Protein AF-A0A7G1KML9-F1 (afdb_monomer_lite)

InterPro domains:
  IPR036388 Winged helix-like DNA-binding domain superfamily [G3DSA:1.10.10.10] (1-49)

Secondary structure (DSSP, 8-state):
-EEE-SSS-EEEETTEE----SHHHHHHHHHHHHTTTSPPPHHHHHSPPP-

pLDDT: mean 91.12, std 10.5, range [53.16, 97.81]

Sequence (51 aa):
MRVGVLGPLEVECGARIVAIGGARMRAVLIRLALGAGTVVPVAALCESPVR

Structure (mmCIF, N/CA/C/O backbone):
data_AF-A0A7G1KML9-F1
#
_entry.id   AF-A0A7G1KML9-F1
#
loop_
_atom_site.group_PDB
_atom_site.id
_atom_site.type_symbol
_atom_site.label_atom_id
_atom_site.label_alt_id
_atom_site.label_comp_id
_atom_site.label_asym_id
_atom_site.label_entity_id
_atom_site.label_seq_id
_atom_site.pdbx_PDB_ins_code
_atom_site.Cartn_x
_atom_site.Cartn_y
_atom_site.Cartn_z
_atom_site.occupancy
_atom_site.B_iso_or_equiv
_atom_site.auth_seq_id
_atom_site.auth_comp_id
_atom_site.auth_asym_id
_atom_site.auth_atom_id
_atom_site.pdbx_PDB_model_num
ATOM 1 N N . MET A 1 1 ? -8.099 5.977 6.697 1.00 89.88 1 MET A N 1
ATOM 2 C CA . MET A 1 1 ? -7.333 5.054 5.833 1.00 89.88 1 MET A CA 1
ATOM 3 C C . MET A 1 1 ? -6.128 4.587 6.624 1.00 89.88 1 MET A C 1
ATOM 5 O O . MET A 1 1 ? -5.514 5.427 7.272 1.00 89.88 1 MET A O 1
ATOM 9 N N . ARG A 1 2 ? -5.817 3.291 6.609 1.00 95.06 2 ARG A N 1
ATOM 10 C CA . ARG A 1 2 ? -4.666 2.702 7.305 1.00 95.06 2 ARG A CA 1
ATOM 11 C C . ARG A 1 2 ? -3.854 1.862 6.323 1.00 95.06 2 ARG A C 1
ATOM 13 O O . ARG A 1 2 ? -4.435 1.176 5.485 1.00 95.06 2 ARG A O 1
ATOM 20 N N . VAL A 1 3 ? -2.529 1.943 6.425 1.00 96.75 3 VAL A N 1
ATOM 21 C CA . VAL A 1 3 ? -1.593 1.169 5.600 1.00 96.75 3 VAL A CA 1
ATOM 22 C C . VAL A 1 3 ? -0.633 0.425 6.523 1.00 96.75 3 VAL A C 1
ATOM 24 O O . VAL A 1 3 ? 0.048 1.048 7.335 1.00 96.75 3 VAL A O 1
ATOM 27 N N . GLY A 1 4 ? -0.612 -0.902 6.422 1.00 96.50 4 GLY A N 1
ATOM 28 C CA . GLY A 1 4 ? 0.314 -1.781 7.132 1.00 96.50 4 GLY A CA 1
ATOM 29 C C . GLY A 1 4 ? 1.431 -2.249 6.203 1.00 96.50 4 GLY A C 1
ATOM 30 O O . GLY A 1 4 ? 1.160 -2.683 5.085 1.00 96.50 4 GLY A O 1
ATOM 31 N N . VAL A 1 5 ? 2.685 -2.142 6.654 1.00 95.44 5 VAL A N 1
ATOM 32 C CA . VAL A 1 5 ? 3.880 -2.533 5.872 1.00 95.44 5 VAL A CA 1
ATOM 33 C C . VAL A 1 5 ? 4.843 -3.453 6.631 1.00 95.44 5 VAL A C 1
ATOM 35 O O . VAL A 1 5 ? 5.873 -3.842 6.092 1.00 95.44 5 VAL A O 1
ATOM 38 N N . LEU A 1 6 ? 4.524 -3.824 7.875 1.00 94.12 6 LEU A N 1
ATOM 39 C CA . LEU A 1 6 ? 5.331 -4.739 8.698 1.00 94.12 6 LEU A CA 1
ATOM 40 C C . LEU A 1 6 ? 4.986 -6.208 8.396 1.00 94.12 6 LEU A C 1
ATOM 42 O O . LEU A 1 6 ? 4.709 -6.999 9.292 1.00 94.12 6 LEU A O 1
ATOM 46 N N . GLY A 1 7 ? 4.938 -6.538 7.109 1.00 90.31 7 GLY A N 1
ATOM 47 C CA . GLY A 1 7 ? 4.390 -7.773 6.563 1.00 90.31 7 GLY A CA 1
ATOM 48 C C . GLY A 1 7 ? 3.964 -7.556 5.108 1.00 90.31 7 GLY A C 1
ATOM 49 O O . GLY A 1 7 ? 4.442 -6.617 4.462 1.00 90.31 7 GLY A O 1
ATOM 50 N N . PRO A 1 8 ? 3.062 -8.389 4.564 1.00 91.94 8 PRO A N 1
ATOM 51 C CA . PRO A 1 8 ? 2.399 -8.083 3.302 1.00 91.94 8 PRO A CA 1
ATOM 52 C C . PRO A 1 8 ? 1.737 -6.699 3.350 1.00 91.94 8 PRO A C 1
ATOM 54 O O . PRO A 1 8 ? 1.301 -6.247 4.406 1.00 91.94 8 PRO A O 1
ATOM 57 N N . LEU A 1 9 ? 1.649 -6.022 2.201 1.00 95.88 9 LEU A N 1
ATOM 58 C CA . LEU A 1 9 ? 0.963 -4.733 2.141 1.00 95.88 9 LEU A CA 1
ATOM 59 C C . LEU A 1 9 ? -0.527 -4.919 2.448 1.00 95.88 9 LEU A C 1
ATOM 61 O O . LEU A 1 9 ? -1.244 -5.558 1.676 1.00 95.88 9 LEU A O 1
ATOM 65 N N . GLU A 1 10 ? -0.983 -4.273 3.514 1.00 96.94 10 GLU A N 1
ATOM 66 C CA . GLU A 1 10 ? -2.385 -4.226 3.922 1.00 96.94 10 GLU A CA 1
ATOM 67 C C . GLU A 1 10 ? -2.908 -2.796 3.801 1.00 96.94 10 GLU A C 1
ATOM 69 O O . GLU A 1 10 ? -2.289 -1.852 4.297 1.00 96.94 10 GLU A O 1
ATOM 74 N N . VAL A 1 11 ? -4.053 -2.621 3.137 1.00 97.56 11 VAL A N 1
ATOM 75 C CA . VAL A 1 11 ? -4.704 -1.314 2.989 1.00 97.56 11 VAL A CA 1
ATOM 76 C C . VAL A 1 11 ? -6.148 -1.414 3.446 1.00 97.56 11 VAL A C 1
ATOM 78 O O . VAL A 1 11 ? -6.930 -2.194 2.906 1.00 97.56 11 VAL A O 1
ATOM 81 N N . GLU A 1 12 ? -6.504 -0.578 4.414 1.00 97.81 12 GLU A N 1
ATOM 82 C CA . GLU A 1 12 ? -7.846 -0.488 4.974 1.00 97.81 12 GLU A CA 1
ATOM 83 C C . GLU A 1 12 ? -8.430 0.913 4.749 1.00 97.81 12 GLU A C 1
ATOM 85 O O . GLU A 1 12 ? -7.811 1.948 5.043 1.00 97.81 12 GLU A O 1
ATOM 90 N N . CYS A 1 13 ? -9.659 0.955 4.238 1.00 96.50 13 CYS A N 1
ATOM 91 C CA . C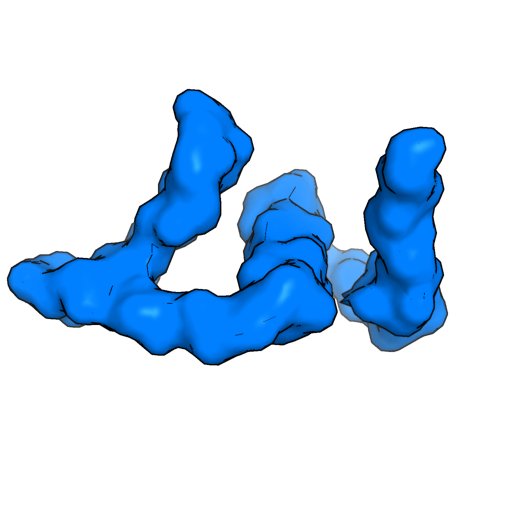YS A 1 13 ? -10.434 2.176 4.071 1.00 96.50 13 CYS A CA 1
ATOM 92 C C . CYS A 1 13 ? -11.805 2.016 4.737 1.00 96.50 13 CYS A C 1
ATOM 94 O O . CYS A 1 13 ? -12.694 1.342 4.212 1.00 96.50 13 CYS A O 1
ATOM 96 N N . GLY A 1 14 ? -11.966 2.615 5.920 1.00 95.06 14 GLY A N 1
ATOM 97 C CA . GLY A 1 14 ? -13.126 2.344 6.769 1.00 95.06 14 GLY A CA 1
ATOM 98 C C . GLY A 1 14 ? -13.093 0.887 7.220 1.00 95.06 14 GLY A C 1
ATOM 99 O O . GLY A 1 14 ? -12.073 0.453 7.723 1.00 95.06 14 GLY A 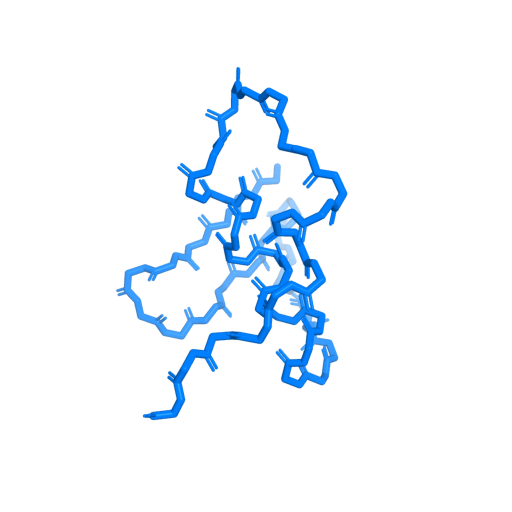O 1
ATOM 100 N N . ALA A 1 15 ? -14.166 0.134 6.979 1.00 94.81 15 ALA A N 1
ATOM 101 C CA . ALA A 1 15 ? -14.251 -1.296 7.299 1.00 94.81 15 ALA A CA 1
ATOM 102 C C . ALA A 1 15 ? -13.863 -2.226 6.128 1.00 94.81 15 ALA A C 1
ATOM 104 O O . ALA A 1 15 ? -14.165 -3.418 6.157 1.00 94.81 15 ALA A O 1
ATOM 105 N N . ARG A 1 16 ? -13.280 -1.694 5.043 1.00 96.56 16 ARG A N 1
ATOM 106 C CA . ARG A 1 16 ? -12.966 -2.472 3.833 1.00 96.56 16 ARG A CA 1
ATOM 107 C C . ARG A 1 16 ? -11.468 -2.661 3.662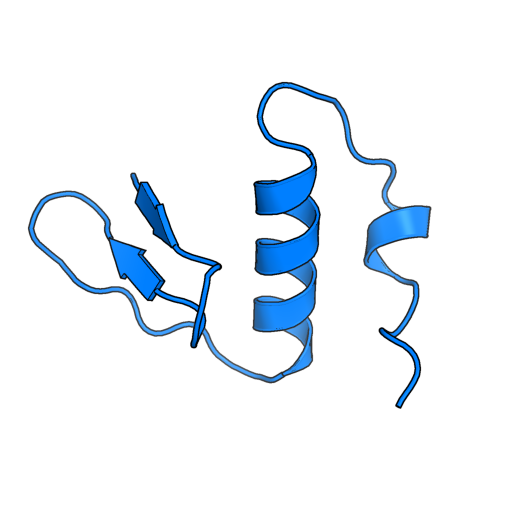 1.00 96.56 16 ARG A C 1
ATOM 109 O O . ARG A 1 16 ? -10.724 -1.681 3.617 1.00 96.56 16 ARG A O 1
ATOM 116 N N . ILE A 1 17 ? -11.067 -3.911 3.443 1.00 96.06 17 ILE A N 1
ATOM 117 C CA . ILE A 1 17 ? -9.747 -4.247 2.909 1.00 96.06 17 ILE A CA 1
ATOM 118 C C . ILE A 1 17 ? -9.740 -3.963 1.408 1.00 96.06 17 ILE A C 1
ATOM 120 O O . ILE A 1 17 ? -10.617 -4.416 0.669 1.00 96.06 17 ILE A O 1
ATOM 124 N N . VAL A 1 18 ? -8.758 -3.187 0.961 1.00 96.94 18 VAL A N 1
ATOM 125 C CA . VAL A 1 18 ? -8.621 -2.754 -0.429 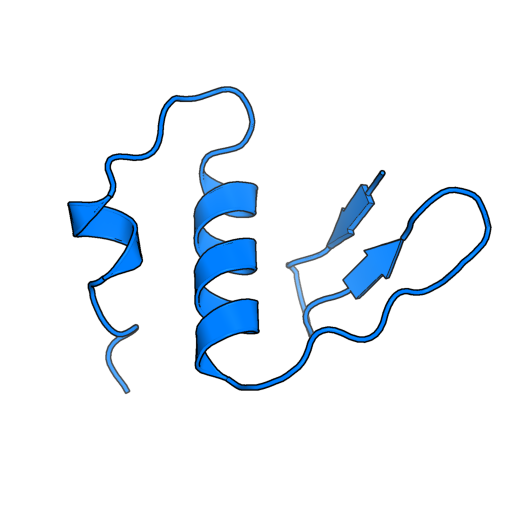1.00 96.94 18 VAL A CA 1
ATOM 126 C C . VAL A 1 18 ? -7.492 -3.533 -1.089 1.00 96.94 18 VAL A C 1
ATOM 128 O O . VAL A 1 18 ? -6.333 -3.440 -0.688 1.00 96.94 18 VAL A O 1
ATOM 131 N N . ALA A 1 19 ? -7.826 -4.285 -2.137 1.00 95.94 19 ALA A N 1
ATOM 132 C CA . ALA A 1 19 ? -6.831 -4.980 -2.939 1.00 95.94 19 ALA A CA 1
ATOM 133 C C . ALA A 1 19 ? -6.000 -3.979 -3.753 1.00 95.94 19 ALA A C 1
ATOM 135 O O . ALA A 1 19 ? -6.537 -3.131 -4.467 1.00 95.94 19 ALA A O 1
ATOM 136 N N . ILE A 1 20 ? -4.678 -4.115 -3.676 1.00 95.75 20 ILE A N 1
ATOM 137 C CA . ILE A 1 20 ? -3.734 -3.284 -4.420 1.00 95.75 20 ILE A CA 1
ATOM 138 C C . ILE A 1 20 ? -3.135 -4.108 -5.560 1.00 95.75 20 ILE A C 1
ATOM 140 O O . ILE A 1 20 ? -2.449 -5.117 -5.345 1.00 95.75 20 ILE A O 1
ATOM 144 N N . GLY A 1 21 ? -3.405 -3.667 -6.787 1.00 92.38 21 GLY A N 1
ATOM 145 C CA . GLY A 1 21 ? -2.916 -4.319 -7.996 1.00 92.38 21 GLY A CA 1
ATOM 146 C C . GLY A 1 21 ? -1.393 -4.264 -8.113 1.00 92.38 21 GLY A C 1
ATOM 147 O O . GLY A 1 21 ? -0.773 -3.314 -7.652 1.00 92.38 21 GLY A O 1
ATOM 148 N N . GLY A 1 22 ? -0.807 -5.271 -8.768 1.00 93.31 22 GLY A N 1
ATOM 149 C CA . GLY A 1 22 ? 0.574 -5.285 -9.270 1.00 93.31 22 GLY A CA 1
ATOM 150 C C . GLY A 1 22 ? 1.712 -5.102 -8.252 1.00 93.31 22 GLY A C 1
ATOM 151 O O . GLY A 1 22 ? 1.584 -4.495 -7.197 1.00 93.31 22 GLY A O 1
ATOM 152 N N . ALA A 1 23 ? 2.905 -5.592 -8.586 1.00 92.06 23 ALA A N 1
ATOM 153 C CA . ALA A 1 23 ? 4.076 -5.381 -7.729 1.00 92.06 23 ALA A CA 1
ATOM 154 C C . ALA A 1 23 ? 4.483 -3.896 -7.656 1.00 92.06 23 ALA A C 1
ATOM 156 O O . ALA A 1 23 ? 4.802 -3.395 -6.581 1.00 92.06 23 ALA A O 1
ATOM 157 N N . ARG A 1 24 ? 4.414 -3.172 -8.784 1.00 91.94 24 ARG A N 1
ATOM 158 C CA . ARG A 1 24 ? 4.837 -1.764 -8.867 1.00 91.94 24 ARG A CA 1
ATOM 159 C C . ARG A 1 24 ? 3.962 -0.831 -8.029 1.00 91.94 24 ARG A C 1
ATOM 161 O O . ARG A 1 24 ? 4.494 -0.035 -7.267 1.00 91.94 24 ARG A O 1
ATOM 168 N N . MET A 1 25 ? 2.639 -0.930 -8.140 1.00 94.19 25 MET A N 1
ATOM 169 C CA . MET A 1 25 ? 1.732 -0.061 -7.381 1.00 94.19 25 MET A CA 1
ATOM 170 C C . MET A 1 25 ? 1.805 -0.352 -5.874 1.00 94.19 25 MET A C 1
ATOM 172 O O . MET A 1 25 ? 1.812 0.587 -5.080 1.00 94.19 25 MET A O 1
ATOM 176 N N . ARG A 1 26 ? 1.991 -1.619 -5.473 1.00 94.88 26 ARG A N 1
ATOM 177 C CA . ARG A 1 26 ? 2.310 -1.964 -4.078 1.00 94.88 26 ARG A CA 1
ATOM 178 C C . ARG A 1 26 ? 3.623 -1.340 -3.601 1.00 94.88 26 ARG A C 1
ATOM 180 O O . ARG A 1 26 ? 3.646 -0.762 -2.522 1.00 94.88 26 ARG A O 1
ATOM 187 N N . ALA A 1 27 ? 4.689 -1.405 -4.400 1.00 93.56 27 ALA A N 1
ATOM 188 C CA . ALA A 1 27 ? 5.979 -0.809 -4.048 1.00 93.56 27 ALA A CA 1
ATOM 189 C C . ALA A 1 27 ? 5.888 0.717 -3.860 1.00 93.56 27 ALA A C 1
ATOM 191 O O . ALA A 1 27 ? 6.427 1.249 -2.892 1.00 93.56 27 ALA A O 1
ATOM 192 N N . VAL A 1 28 ? 5.150 1.409 -4.736 1.00 94.50 28 VAL A N 1
ATOM 193 C CA . VAL A 1 28 ? 4.896 2.854 -4.607 1.00 94.50 28 VAL A CA 1
ATOM 194 C C . VAL A 1 28 ? 4.161 3.164 -3.301 1.00 94.50 28 VAL A C 1
ATOM 196 O O . VAL A 1 28 ? 4.585 4.045 -2.558 1.00 94.50 28 VAL A O 1
ATOM 199 N N . LEU A 1 29 ? 3.102 2.416 -2.979 1.00 95.25 29 LEU A N 1
ATOM 200 C CA . LEU A 1 29 ? 2.356 2.594 -1.728 1.00 95.25 29 LEU A CA 1
ATOM 201 C C . LEU A 1 29 ? 3.215 2.342 -0.487 1.00 95.25 29 LEU A C 1
ATOM 203 O O . LEU A 1 29 ? 3.131 3.111 0.467 1.00 95.25 29 LEU A O 1
ATOM 207 N N . ILE A 1 30 ? 4.071 1.317 -0.510 1.00 94.94 30 ILE A N 1
ATOM 208 C CA . ILE A 1 30 ? 5.017 1.045 0.579 1.00 94.94 30 ILE A CA 1
ATOM 209 C C . ILE A 1 30 ? 5.972 2.229 0.756 1.00 94.94 30 ILE A C 1
ATOM 211 O O . ILE A 1 30 ? 6.146 2.707 1.874 1.00 94.94 30 ILE A O 1
ATOM 215 N N . ARG A 1 31 ? 6.551 2.756 -0.332 1.00 94.31 31 ARG A N 1
ATOM 216 C CA . ARG A 1 31 ? 7.463 3.908 -0.254 1.00 94.31 31 ARG A CA 1
ATOM 217 C C . ARG A 1 31 ? 6.768 5.145 0.322 1.00 94.31 31 ARG A C 1
ATOM 219 O O . ARG A 1 31 ? 7.357 5.829 1.153 1.00 94.31 31 ARG A O 1
ATOM 226 N N . LEU A 1 32 ? 5.523 5.408 -0.075 1.00 95.38 32 LEU A N 1
ATOM 227 C CA . LEU A 1 32 ? 4.728 6.509 0.477 1.00 95.38 32 LEU A CA 1
ATOM 228 C C . LEU A 1 32 ? 4.406 6.306 1.962 1.00 95.38 32 LEU A C 1
ATOM 230 O O . LEU A 1 32 ? 4.486 7.256 2.734 1.00 95.38 32 LEU A O 1
ATOM 234 N N . ALA A 1 33 ? 4.084 5.07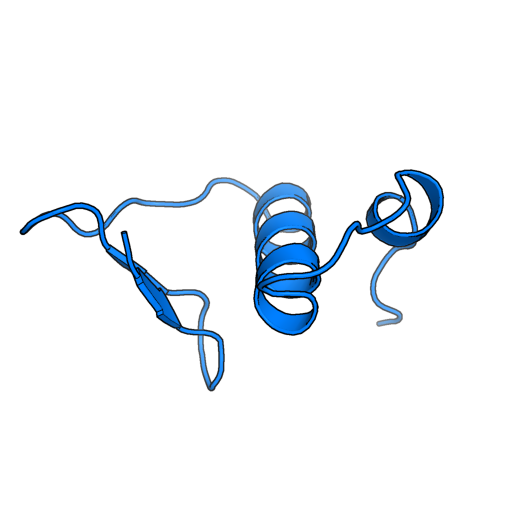8 2.374 1.00 95.06 33 ALA A N 1
ATOM 235 C CA . ALA A 1 33 ? 3.803 4.759 3.771 1.00 95.06 33 ALA A CA 1
ATOM 236 C C . ALA A 1 33 ? 5.037 4.943 4.670 1.00 95.06 33 ALA A C 1
ATOM 238 O O . ALA A 1 33 ? 4.909 5.449 5.781 1.00 95.06 33 ALA A O 1
ATOM 239 N N . LEU A 1 34 ? 6.233 4.596 4.181 1.00 94.00 34 LEU A N 1
ATOM 240 C CA . LEU A 1 34 ? 7.492 4.832 4.898 1.00 94.00 34 LEU A CA 1
ATOM 241 C C . LEU A 1 34 ? 7.818 6.327 5.054 1.00 94.00 34 LEU A C 1
ATOM 243 O O . LEU A 1 34 ? 8.452 6.713 6.030 1.00 94.00 34 LEU A O 1
ATOM 247 N N . GLY A 1 35 ? 7.378 7.163 4.109 1.00 94.00 35 GLY A N 1
ATOM 248 C CA . GLY A 1 35 ? 7.517 8.623 4.147 1.00 94.00 35 GLY A CA 1
ATOM 249 C C . GLY A 1 35 ? 6.289 9.358 4.694 1.00 94.00 35 GLY A C 1
ATOM 250 O O . GLY A 1 35 ? 6.119 10.542 4.399 1.00 94.00 35 GLY A O 1
ATOM 251 N N . ALA A 1 36 ? 5.398 8.682 5.426 1.00 94.06 36 ALA A N 1
ATOM 252 C CA . ALA A 1 36 ? 4.133 9.263 5.868 1.00 94.06 36 ALA A CA 1
ATOM 253 C C . ALA A 1 36 ? 4.331 10.588 6.626 1.00 94.06 36 ALA A C 1
ATOM 255 O O . ALA A 1 36 ? 5.152 10.695 7.534 1.00 94.06 36 ALA A O 1
ATOM 256 N N . GLY A 1 37 ? 3.557 11.606 6.241 1.00 94.62 37 GLY A N 1
ATOM 257 C CA . GLY A 1 37 ? 3.665 12.958 6.801 1.00 94.62 37 GLY A CA 1
ATOM 258 C C . GLY A 1 37 ? 4.747 13.832 6.158 1.00 94.62 37 GLY A C 1
ATOM 259 O O . GLY A 1 37 ? 4.903 14.981 6.560 1.00 94.62 37 GLY A O 1
ATOM 260 N N . THR A 1 38 ? 5.460 13.333 5.145 1.00 96.50 38 THR A N 1
ATOM 261 C CA . THR A 1 38 ? 6.476 14.091 4.400 1.00 96.50 38 THR A CA 1
ATOM 262 C C . THR A 1 38 ? 6.206 14.078 2.896 1.00 96.50 38 THR A C 1
ATOM 264 O O . THR A 1 38 ? 5.468 13.236 2.381 1.00 96.50 38 THR A O 1
ATOM 267 N N . VAL A 1 39 ? 6.799 15.030 2.171 1.00 96.81 39 VAL A N 1
ATOM 268 C CA . VAL A 1 39 ? 6.754 15.050 0.704 1.00 96.81 39 VAL A CA 1
ATOM 269 C C . VAL A 1 39 ? 7.749 14.029 0.157 1.00 96.81 39 VAL A C 1
ATOM 271 O O . VAL A 1 39 ? 8.942 14.112 0.443 1.00 96.81 39 VAL A O 1
ATOM 274 N N . VAL A 1 40 ? 7.272 13.103 -0.678 1.00 95.00 40 VAL A N 1
ATOM 275 C CA . VAL A 1 40 ? 8.117 12.123 -1.375 1.00 95.00 40 VAL A CA 1
ATOM 276 C C . VAL A 1 40 ? 8.307 12.562 -2.833 1.00 95.00 40 VAL A C 1
ATOM 278 O O . VAL A 1 40 ? 7.321 12.631 -3.572 1.00 95.00 40 VAL A O 1
ATOM 281 N N . PRO A 1 41 ? 9.541 12.859 -3.284 1.00 9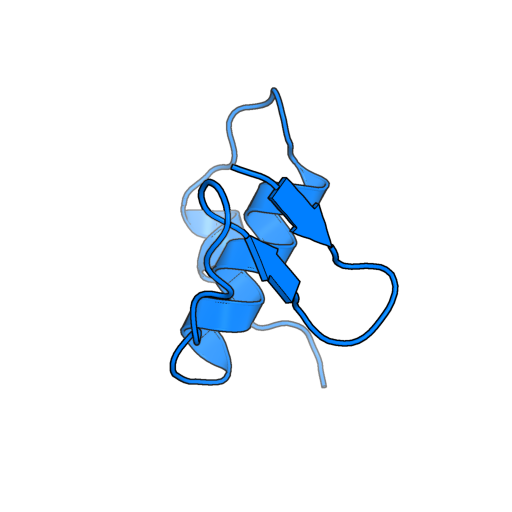4.69 41 PRO A N 1
ATOM 282 C CA . PRO A 1 41 ? 9.802 13.223 -4.672 1.00 94.69 41 PRO A CA 1
ATOM 283 C C . PRO A 1 41 ? 9.444 12.091 -5.635 1.00 94.69 41 PRO A C 1
ATOM 285 O O . PRO A 1 41 ? 9.713 10.922 -5.363 1.00 94.69 41 PRO A O 1
ATOM 288 N N . VAL A 1 42 ? 8.925 12.442 -6.814 1.00 94.06 42 VAL A N 1
ATOM 289 C CA . VAL A 1 42 ? 8.538 11.464 -7.848 1.00 94.06 42 VAL A CA 1
ATOM 290 C C . VAL A 1 42 ? 9.700 10.546 -8.236 1.00 94.06 42 VAL A C 1
ATOM 292 O O . VAL A 1 42 ? 9.500 9.346 -8.398 1.00 94.06 42 VAL A O 1
ATOM 295 N N . ALA A 1 43 ? 10.924 11.076 -8.315 1.00 92.44 43 ALA A N 1
ATOM 296 C CA . ALA A 1 43 ? 12.115 10.284 -8.622 1.00 92.44 43 ALA A CA 1
ATOM 297 C C . ALA A 1 43 ? 12.290 9.088 -7.662 1.00 92.44 43 ALA A C 1
ATOM 299 O O . ALA A 1 43 ? 12.542 7.974 -8.116 1.00 92.44 43 ALA A O 1
ATOM 300 N N . ALA A 1 44 ? 12.031 9.279 -6.363 1.00 89.81 44 ALA A N 1
ATOM 301 C CA . ALA A 1 44 ? 12.143 8.230 -5.346 1.00 89.81 44 ALA A CA 1
ATOM 302 C C . ALA A 1 44 ? 11.061 7.134 -5.462 1.00 89.81 44 ALA A C 1
ATOM 304 O O . ALA A 1 44 ? 11.219 6.044 -4.907 1.00 89.81 44 ALA A O 1
ATOM 305 N N . LEU A 1 45 ? 9.958 7.410 -6.172 1.00 90.75 45 LEU A N 1
ATOM 306 C CA . LEU A 1 45 ? 8.886 6.448 -6.466 1.00 90.75 45 LEU A CA 1
ATOM 307 C C . LEU A 1 45 ? 9.157 5.637 -7.742 1.00 90.75 45 LEU A C 1
ATOM 309 O O . LEU A 1 45 ? 8.590 4.558 -7.926 1.00 90.75 45 LEU A O 1
ATOM 313 N N . CYS A 1 46 ? 9.987 6.167 -8.642 1.00 87.88 46 CYS A N 1
ATOM 314 C CA . CYS A 1 46 ? 10.336 5.522 -9.905 1.00 87.88 46 CYS A CA 1
ATOM 315 C C . CYS A 1 46 ? 11.449 4.480 -9.747 1.00 87.88 46 CYS A C 1
ATOM 317 O O . CYS A 1 46 ? 11.510 3.540 -10.547 1.00 87.88 46 CYS A O 1
ATOM 319 N N . GLU A 1 47 ? 12.290 4.627 -8.721 1.00 77.12 47 GLU A N 1
ATOM 320 C CA . GLU A 1 47 ? 13.332 3.663 -8.377 1.00 77.12 47 GLU A CA 1
ATOM 321 C C . GLU A 1 47 ? 12.722 2.295 -8.055 1.00 77.12 47 GLU A C 1
ATOM 323 O O . GLU A 1 47 ? 11.848 2.157 -7.195 1.00 77.12 47 GLU A O 1
ATOM 328 N N . SER A 1 48 ? 13.179 1.260 -8.765 1.00 59.69 48 SER A N 1
ATOM 329 C CA . SER A 1 48 ? 12.792 -0.111 -8.443 1.00 59.69 48 SER A CA 1
ATOM 330 C C . SER A 1 48 ? 13.406 -0.489 -7.095 1.00 59.69 48 SER A C 1
ATOM 332 O O . SER A 1 48 ? 14.610 -0.282 -6.930 1.00 59.69 48 SER A O 1
ATOM 334 N N . PRO A 1 49 ? 12.652 -1.095 -6.157 1.00 61.28 49 PRO A N 1
ATOM 335 C CA . PRO A 1 49 ? 13.287 -1.786 -5.045 1.00 61.28 49 PRO A CA 1
ATOM 336 C C . PRO A 1 49 ? 14.239 -2.830 -5.642 1.00 61.28 49 PRO A C 1
ATOM 338 O O . PRO A 1 49 ? 13.855 -3.592 -6.538 1.00 61.28 49 PRO A O 1
ATOM 341 N N . VAL A 1 50 ? 15.506 -2.758 -5.234 1.00 53.75 50 VAL A N 1
ATOM 342 C CA . VAL A 1 50 ? 16.563 -3.684 -5.651 1.00 53.75 50 VAL A CA 1
ATOM 343 C C . VAL A 1 50 ? 16.124 -5.097 -5.253 1.00 53.75 50 VAL A C 1
ATOM 345 O O . VAL A 1 50 ? 15.594 -5.284 -4.157 1.00 53.75 50 VAL A O 1
ATOM 348 N N . ARG A 1 51 ? 16.250 -6.046 -6.189 1.00 53.16 51 ARG A N 1
ATOM 349 C CA . ARG A 1 51 ? 15.962 -7.468 -5.957 1.00 53.16 51 ARG A CA 1
ATOM 350 C C . ARG A 1 51 ? 16.959 -8.083 -4.990 1.00 53.16 51 ARG A C 1
ATOM 352 O O . ARG A 1 51 ? 18.153 -7.738 -5.116 1.00 53.16 51 ARG A O 1
#

Organism: NCBI:txid480035

Radius of gyration: 11.37 Å; chains: 1; bounding box: 31×23×19 Å

Foldseek 3Di:
DDWDDPDQTWDDDPNDTDDQDDPLRSQLVNQCVVQDPHDDDPVNSPDDDDD